Protein AF-A0A8J3ZLV6-F1 (afdb_monomer_lite)

Foldseek 3Di:
DDADEAEAEDADPVDDDQVRVVVVQVVQPWAFDADFDQDQQQKTKGWTAHPVGHIYIYIYGHDHDDPVSVVVVVVVVVD

Radius of gyration: 14.27 Å; chains: 1; bounding box: 24×34×38 Å

Secondary structure (DSSP, 8-state):
-PPPEEEEE---TTSPPHHHHHHHHHHTTPEEEEEEEEETTTEEEEEEE-TTS-EEEEEEE-----HHHHHHHHHHHT-

Organism: NCBI:txid65505

InterPro domains:
  IPR004360 Glyoxalase/fosfomycin resistance/dioxygenase domain [PF00903] (13-57)
  IPR029068 Glyoxalase/Bleomycin resistance protein/Dihydroxybiphenyl dioxygenase [SSF54593] (5-60)

Sequence (79 aa):
MTQIAVHLVVDDPEVADVDAVWDRATAAGATAFEPPHDAFRGDRTAQFLDPSGHRWAVNRHLRDVSAEELAAHVADSFA

pLDDT: mean 85.38, std 12.12, range [51.69, 96.94]

Structure (mmCIF, N/CA/C/O backbone):
data_AF-A0A8J3ZLV6-F1
#
_entry.id   AF-A0A8J3ZLV6-F1
#
loop_
_atom_site.group_PDB
_atom_site.id
_atom_site.type_symbol
_atom_site.label_atom_id
_atom_site.label_alt_id
_atom_site.label_comp_id
_atom_site.label_asym_id
_atom_site.label_entity_id
_atom_site.label_seq_id
_atom_site.pdbx_PDB_ins_code
_atom_site.Cartn_x
_atom_site.Cartn_y
_atom_site.Cartn_z
_atom_site.occupancy
_atom_site.B_iso_or_equiv
_atom_site.auth_seq_id
_atom_site.auth_comp_id
_atom_site.auth_asym_id
_atom_site.auth_atom_id
_atom_site.pdbx_PDB_model_num
ATOM 1 N N . MET A 1 1 ? 1.780 19.708 14.452 1.00 51.69 1 MET A N 1
ATOM 2 C CA . MET A 1 1 ? 2.190 18.343 14.833 1.00 51.69 1 MET A CA 1
ATOM 3 C C . MET A 1 1 ? 2.808 17.726 13.589 1.00 51.69 1 MET A C 1
ATOM 5 O O . MET A 1 1 ? 2.114 17.643 12.586 1.00 51.69 1 MET A O 1
ATOM 9 N N . THR A 1 2 ? 4.113 17.460 13.576 1.00 52.56 2 THR A N 1
ATOM 10 C CA . THR A 1 2 ? 4.801 16.956 12.374 1.00 52.56 2 THR A CA 1
ATOM 11 C C . THR A 1 2 ? 4.577 15.451 12.287 1.00 52.56 2 THR A C 1
ATOM 13 O O . THR A 1 2 ? 4.941 14.732 13.212 1.00 52.56 2 THR A O 1
ATOM 16 N N . GLN A 1 3 ? 3.936 14.979 11.222 1.00 57.72 3 GLN A N 1
ATOM 17 C CA . GLN A 1 3 ? 3.658 13.556 11.034 1.00 57.72 3 GLN A CA 1
ATOM 18 C C . GLN A 1 3 ? 4.926 12.852 10.535 1.00 57.72 3 GLN A C 1
ATOM 20 O O . GLN A 1 3 ? 5.502 13.262 9.530 1.00 57.72 3 GLN A O 1
ATOM 25 N N . ILE A 1 4 ? 5.363 11.802 11.230 1.00 68.12 4 ILE A N 1
ATOM 26 C CA . ILE A 1 4 ? 6.431 10.910 10.763 1.00 68.12 4 ILE A CA 1
ATOM 27 C C . ILE A 1 4 ? 5.761 9.793 9.963 1.00 68.12 4 ILE A C 1
ATOM 29 O O . ILE A 1 4 ? 4.834 9.152 10.460 1.00 68.12 4 ILE A O 1
ATOM 33 N N . ALA A 1 5 ? 6.198 9.587 8.721 1.00 64.19 5 ALA A N 1
ATOM 34 C CA . ALA A 1 5 ? 5.792 8.431 7.932 1.00 64.19 5 ALA A CA 1
ATOM 35 C C . ALA A 1 5 ? 6.789 7.293 8.170 1.00 64.19 5 ALA A C 1
ATOM 37 O O . ALA A 1 5 ? 7.992 7.485 7.983 1.00 64.19 5 ALA A O 1
ATOM 38 N N . VAL A 1 6 ? 6.299 6.127 8.587 1.00 77.44 6 VAL A N 1
ATOM 39 C CA . VAL A 1 6 ? 7.126 4.925 8.739 1.00 77.44 6 VAL A CA 1
ATOM 40 C C . VAL A 1 6 ? 7.015 4.104 7.462 1.00 77.44 6 VAL A C 1
ATOM 42 O O . VAL A 1 6 ? 5.915 3.761 7.027 1.00 77.44 6 VAL A O 1
ATOM 45 N N . HIS A 1 7 ? 8.162 3.819 6.848 1.00 71.75 7 HIS A N 1
ATOM 46 C CA . HIS A 1 7 ? 8.243 3.067 5.603 1.00 71.75 7 HIS A CA 1
ATOM 47 C C . HIS A 1 7 ? 8.687 1.634 5.888 1.00 71.75 7 HIS A C 1
ATOM 49 O O . 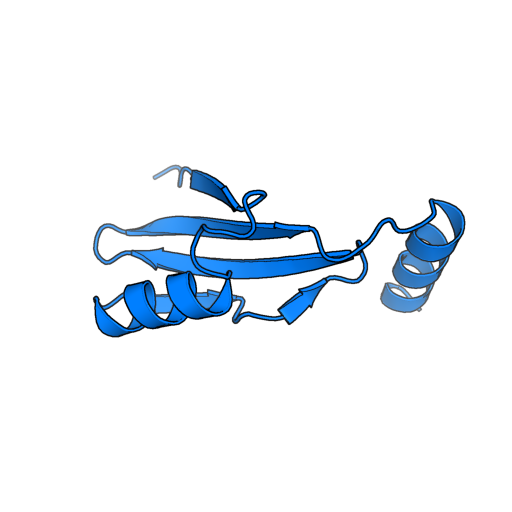HIS A 1 7 ? 9.785 1.411 6.397 1.00 71.75 7 HIS A O 1
ATOM 55 N N . LEU A 1 8 ? 7.830 0.674 5.555 1.00 74.94 8 LEU A N 1
ATOM 56 C CA . LEU A 1 8 ? 8.128 -0.752 5.597 1.00 74.94 8 LEU A CA 1
ATOM 57 C C . LEU A 1 8 ? 8.342 -1.241 4.166 1.00 74.94 8 LEU A C 1
ATOM 59 O O . LEU A 1 8 ? 7.467 -1.093 3.311 1.00 74.94 8 LEU A O 1
ATOM 63 N N . VAL A 1 9 ? 9.515 -1.814 3.918 1.00 73.81 9 VAL A N 1
ATOM 64 C CA . VAL A 1 9 ? 9.826 -2.486 2.655 1.00 73.81 9 VAL A CA 1
ATOM 65 C C . VAL 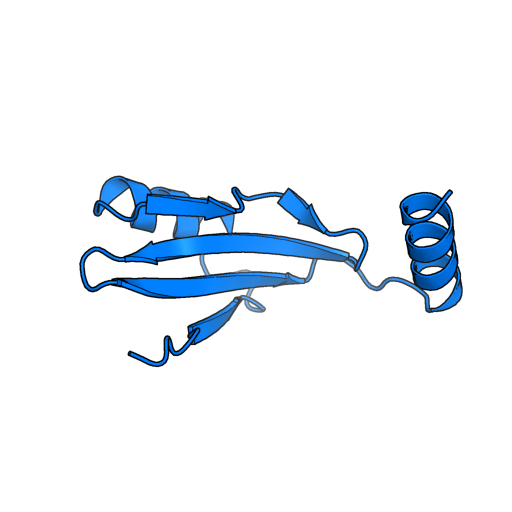A 1 9 ? 9.696 -3.985 2.884 1.00 73.81 9 VAL A C 1
ATOM 67 O O . VAL A 1 9 ? 10.282 -4.523 3.825 1.00 73.81 9 VAL A O 1
ATOM 70 N N . VAL A 1 10 ? 8.885 -4.635 2.057 1.00 71.62 10 VAL A N 1
ATOM 71 C CA . VAL A 1 10 ? 8.656 -6.077 2.072 1.00 71.62 10 VAL A CA 1
ATOM 72 C C . VAL A 1 10 ? 9.350 -6.666 0.846 1.00 71.62 10 VAL A C 1
ATOM 74 O O . VAL A 1 10 ? 8.765 -6.705 -0.230 1.00 71.62 10 VAL A O 1
ATOM 77 N N . ASP A 1 11 ? 10.600 -7.099 1.009 1.00 67.62 11 ASP A N 1
ATOM 78 C CA . ASP A 1 11 ? 11.399 -7.704 -0.076 1.00 67.62 11 ASP A CA 1
ATOM 79 C C . ASP A 1 11 ? 11.506 -9.234 0.031 1.00 67.62 11 ASP A C 1
ATOM 81 O O . ASP A 1 11 ? 12.021 -9.898 -0.866 1.00 67.62 11 ASP A O 1
ATOM 85 N N . ASP A 1 12 ? 11.021 -9.812 1.129 1.00 65.25 12 ASP A N 1
ATOM 86 C CA . ASP A 1 12 ? 11.113 -11.245 1.391 1.00 65.25 12 ASP A CA 1
ATOM 87 C C . ASP A 1 12 ? 9.850 -11.969 0.877 1.00 65.25 12 ASP A C 1
ATOM 89 O O . ASP A 1 12 ? 8.740 -11.610 1.283 1.00 65.25 12 ASP A O 1
ATOM 93 N N . PRO A 1 13 ? 9.980 -12.981 -0.005 1.00 63.97 13 PRO A N 1
ATOM 94 C CA . PRO A 1 13 ? 8.844 -13.734 -0.538 1.00 63.97 13 PRO A CA 1
ATOM 95 C C . PRO A 1 13 ? 8.095 -14.573 0.511 1.00 63.97 13 PRO A C 1
ATOM 97 O O . PRO A 1 13 ? 6.971 -14.996 0.242 1.00 63.97 13 PRO A O 1
ATOM 100 N N . GLU A 1 14 ? 8.683 -14.825 1.684 1.00 60.59 14 GLU A N 1
ATOM 101 C CA . GLU A 1 14 ? 8.021 -15.476 2.821 1.00 60.59 14 GLU A CA 1
ATOM 102 C C . GLU A 1 14 ? 7.290 -14.474 3.736 1.00 60.59 14 GLU A C 1
ATOM 104 O O . GLU A 1 14 ? 6.505 -14.875 4.601 1.00 60.59 14 GLU A O 1
ATOM 109 N N . VAL A 1 15 ? 7.505 -13.165 3.552 1.00 62.56 15 VAL A N 1
ATOM 110 C CA . VAL A 1 15 ? 6.820 -12.108 4.306 1.00 62.56 15 VAL A CA 1
ATOM 111 C C . VAL A 1 15 ? 5.511 -11.725 3.610 1.00 62.56 15 VAL A C 1
ATOM 113 O O . VAL A 1 15 ? 5.406 -11.677 2.389 1.00 62.56 15 VAL A O 1
ATOM 116 N N . ALA A 1 16 ? 4.480 -11.469 4.420 1.00 65.25 16 ALA A N 1
ATOM 117 C CA . ALA A 1 16 ? 3.136 -11.123 3.964 1.00 65.25 16 ALA A CA 1
ATOM 118 C C . ALA A 1 16 ? 3.140 -10.000 2.907 1.00 65.25 16 ALA A C 1
ATOM 120 O O . ALA A 1 16 ? 3.697 -8.932 3.157 1.00 65.25 16 ALA A O 1
ATOM 121 N N . ASP A 1 17 ? 2.459 -10.237 1.781 1.00 82.75 17 ASP A N 1
ATOM 122 C CA . ASP A 1 17 ? 2.298 -9.272 0.685 1.00 82.75 17 ASP A CA 1
ATOM 123 C C . ASP A 1 17 ? 1.665 -7.950 1.167 1.00 82.75 17 ASP A C 1
ATOM 125 O O . ASP A 1 17 ? 1.007 -7.905 2.212 1.00 82.75 17 ASP A O 1
ATOM 129 N N . VAL A 1 18 ? 1.821 -6.872 0.396 1.00 91.31 18 VAL A N 1
ATOM 130 C CA . VAL A 1 18 ? 1.266 -5.537 0.692 1.00 91.31 18 VAL A CA 1
ATOM 131 C C . VAL A 1 18 ? -0.228 -5.619 0.999 1.00 91.31 18 VAL A C 1
ATOM 133 O O . VAL A 1 18 ? -0.686 -5.024 1.975 1.00 91.31 18 VAL A O 1
ATOM 136 N N . ASP A 1 19 ? -0.966 -6.422 0.232 1.00 93.00 19 ASP A N 1
ATOM 137 C CA . ASP A 1 19 ? -2.392 -6.679 0.445 1.00 93.00 19 ASP A CA 1
ATOM 138 C C . ASP A 1 19 ? -2.664 -7.351 1.804 1.00 93.00 19 ASP A C 1
ATOM 140 O O . ASP A 1 19 ? -3.557 -6.948 2.544 1.00 93.00 19 ASP A O 1
ATOM 144 N N . ALA A 1 20 ? -1.830 -8.305 2.221 1.00 92.06 20 ALA A N 1
ATOM 145 C CA . ALA A 1 20 ? -1.979 -8.976 3.511 1.00 92.06 20 ALA A CA 1
ATOM 146 C C . ALA A 1 20 ? -1.598 -8.080 4.706 1.00 92.06 20 ALA A C 1
ATOM 148 O O . ALA A 1 20 ? -2.092 -8.277 5.822 1.00 92.06 20 ALA A O 1
ATOM 149 N N . VAL A 1 21 ? -0.695 -7.111 4.523 1.00 92.25 21 VAL A N 1
ATOM 150 C CA . VAL A 1 21 ? -0.433 -6.073 5.536 1.00 92.25 21 VAL A CA 1
ATOM 151 C C . VAL A 1 21 ? -1.606 -5.097 5.604 1.00 92.25 21 VAL A C 1
ATOM 153 O O . VAL A 1 21 ? -2.054 -4.767 6.703 1.00 92.25 21 VAL A O 1
ATOM 156 N N . TRP A 1 22 ? -2.132 -4.682 4.452 1.00 94.56 22 TRP A N 1
ATOM 157 C CA . TRP A 1 22 ? -3.297 -3.810 4.340 1.00 94.56 22 TRP A CA 1
ATOM 158 C C . TRP A 1 22 ? -4.537 -4.393 5.022 1.00 94.56 22 TRP A C 1
ATOM 160 O O . TRP A 1 22 ? -5.154 -3.726 5.856 1.00 94.56 22 TRP A O 1
ATOM 170 N N . ASP A 1 23 ? -4.874 -5.646 4.725 1.00 95.19 23 ASP A N 1
ATOM 171 C CA . ASP A 1 23 ? -6.038 -6.322 5.298 1.00 95.19 23 ASP A CA 1
ATOM 172 C C . ASP A 1 23 ? -5.922 -6.421 6.818 1.00 95.19 23 ASP A C 1
ATOM 174 O O . ASP A 1 23 ? -6.869 -6.130 7.549 1.00 95.19 23 ASP A O 1
ATOM 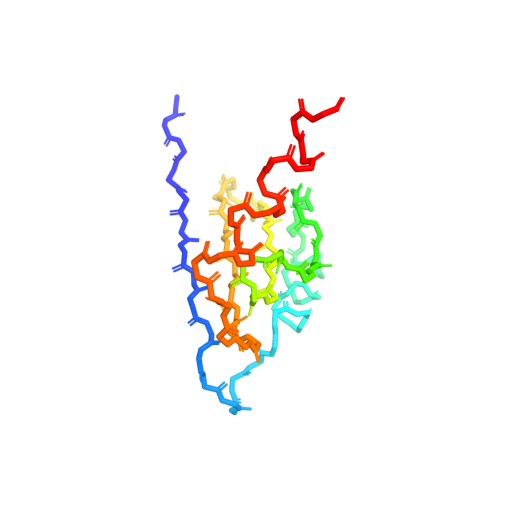178 N N . ARG A 1 24 ? -4.727 -6.751 7.326 1.00 94.38 24 ARG A N 1
ATOM 179 C CA . ARG A 1 24 ? -4.476 -6.769 8.773 1.00 94.38 24 ARG A CA 1
ATOM 180 C C . ARG A 1 24 ? -4.603 -5.386 9.397 1.00 94.38 24 ARG A C 1
ATOM 182 O O . ARG A 1 24 ? -5.185 -5.265 10.472 1.00 94.38 24 ARG A O 1
ATOM 189 N N . ALA A 1 25 ? -4.062 -4.357 8.753 1.00 93.88 25 ALA A N 1
ATOM 190 C CA . ALA A 1 25 ? -4.115 -2.999 9.272 1.00 93.88 25 ALA A CA 1
ATOM 191 C C . ALA A 1 25 ? -5.557 -2.483 9.330 1.00 93.88 25 ALA A C 1
ATOM 193 O O . ALA A 1 25 ? -6.000 -1.993 10.368 1.00 93.88 25 ALA A O 1
ATOM 194 N N . THR A 1 26 ? -6.309 -2.633 8.240 1.00 95.81 26 THR A N 1
ATOM 195 C CA . THR A 1 26 ? -7.707 -2.188 8.155 1.00 95.81 26 THR A CA 1
ATOM 196 C C . THR A 1 26 ? -8.612 -2.973 9.105 1.00 95.81 26 THR A C 1
ATOM 198 O O . THR A 1 26 ? -9.411 -2.364 9.816 1.00 95.81 26 THR A O 1
ATOM 201 N N . ALA A 1 27 ? -8.421 -4.292 9.237 1.00 96.94 27 ALA A N 1
ATOM 202 C CA . ALA A 1 27 ? -9.110 -5.100 10.245 1.00 96.94 27 ALA A CA 1
ATOM 203 C C . ALA A 1 27 ? -8.786 -4.667 11.689 1.00 96.94 27 ALA A C 1
ATOM 205 O O . ALA A 1 27 ? -9.630 -4.794 12.574 1.00 96.94 27 ALA A O 1
ATOM 206 N N . ALA A 1 28 ? -7.589 -4.122 11.932 1.00 96.62 28 ALA A N 1
ATOM 207 C CA . ALA A 1 28 ? -7.172 -3.570 13.222 1.00 96.62 28 ALA A CA 1
ATOM 208 C C . ALA A 1 28 ? -7.622 -2.111 13.457 1.00 96.62 28 ALA A C 1
ATOM 210 O O . ALA A 1 28 ? -7.260 -1.513 14.471 1.00 96.62 28 ALA A O 1
ATOM 211 N N . GLY A 1 29 ? -8.413 -1.528 12.548 1.00 96.62 29 GLY A N 1
ATOM 212 C CA . GLY A 1 29 ? -8.948 -0.170 12.677 1.00 96.62 29 GLY A CA 1
ATOM 213 C C . GLY A 1 29 ? -8.089 0.922 12.039 1.00 96.62 29 GLY A C 1
ATOM 214 O O . GLY A 1 29 ? -8.325 2.103 12.295 1.00 96.62 29 GLY A O 1
ATOM 215 N N . ALA A 1 30 ? -7.104 0.562 11.212 1.00 96.75 30 ALA A N 1
ATOM 216 C CA . ALA A 1 30 ? -6.412 1.544 10.391 1.00 96.75 30 ALA A CA 1
ATOM 217 C C . ALA A 1 30 ? -7.362 2.164 9.354 1.00 96.75 30 ALA A C 1
ATOM 219 O O . ALA A 1 30 ? -8.229 1.497 8.788 1.00 96.75 30 ALA A O 1
ATOM 220 N N . THR A 1 31 ? -7.168 3.450 9.076 1.00 96.94 31 THR A N 1
ATOM 221 C CA . THR A 1 31 ? -7.913 4.180 8.048 1.00 96.94 31 THR A CA 1
ATOM 222 C C . THR A 1 31 ? -7.141 4.162 6.735 1.00 96.94 31 THR A C 1
ATOM 224 O O . THR A 1 31 ? -5.948 4.471 6.703 1.00 96.94 31 THR A O 1
ATOM 227 N N . ALA A 1 32 ? -7.830 3.830 5.644 1.00 96.38 32 ALA A N 1
ATOM 228 C CA . ALA A 1 32 ? -7.275 3.870 4.297 1.00 96.38 32 ALA A CA 1
ATOM 229 C C . ALA A 1 32 ? -6.791 5.287 3.938 1.00 96.38 32 ALA A C 1
ATOM 231 O O . ALA A 1 32 ? -7.548 6.249 4.062 1.00 96.38 32 ALA A O 1
ATOM 232 N N . PHE A 1 33 ? -5.548 5.407 3.468 1.00 95.56 33 PHE A N 1
ATOM 233 C CA . PHE A 1 33 ? -5.022 6.649 2.889 1.00 95.56 33 PHE A CA 1
ATOM 234 C C . PHE A 1 33 ? -4.803 6.494 1.387 1.00 95.56 33 PHE A C 1
ATOM 236 O O . PHE A 1 33 ? -5.271 7.308 0.602 1.00 95.56 33 PHE A O 1
ATOM 243 N N . GLU A 1 34 ? -4.131 5.416 0.999 1.00 95.19 34 GLU A N 1
ATOM 244 C CA . GLU A 1 34 ? -3.908 5.016 -0.382 1.00 95.19 34 GLU A CA 1
ATOM 245 C C . GLU A 1 34 ? -4.036 3.490 -0.463 1.00 95.19 34 GLU A C 1
ATOM 247 O O . GLU A 1 34 ? -3.175 2.783 0.069 1.00 95.19 34 GLU A O 1
ATOM 252 N N . PRO A 1 35 ? -5.129 2.969 -1.047 1.00 96.25 35 PRO A N 1
ATOM 253 C CA . PRO A 1 35 ? -5.334 1.533 -1.183 1.00 96.25 35 PRO A CA 1
ATOM 254 C C . PRO A 1 35 ? -4.230 0.830 -1.985 1.00 96.25 35 PRO A C 1
ATOM 256 O O . PRO A 1 35 ? -3.564 1.477 -2.803 1.00 96.25 35 PRO A O 1
ATOM 259 N N . PRO A 1 36 ? -4.064 -0.492 -1.793 1.00 96.25 36 PRO A N 1
ATOM 260 C CA . PRO A 1 36 ? -3.091 -1.281 -2.525 1.00 96.25 36 PRO A CA 1
ATOM 261 C C . PRO A 1 36 ? -3.265 -1.152 -4.037 1.00 96.25 36 PRO A C 1
ATOM 263 O O . PRO A 1 36 ? -4.337 -1.434 -4.579 1.00 96.25 36 PRO A O 1
ATOM 266 N N . HIS A 1 37 ? -2.202 -0.746 -4.721 1.00 95.38 37 HIS A N 1
ATOM 267 C CA . HIS A 1 37 ? -2.158 -0.665 -6.176 1.00 95.38 37 HIS A CA 1
ATOM 268 C C . HIS A 1 37 ? -0.742 -0.923 -6.701 1.00 95.38 37 HIS A C 1
ATOM 270 O O . HIS A 1 37 ? 0.240 -0.854 -5.956 1.00 95.38 37 HIS A O 1
ATOM 276 N N . ASP A 1 38 ? -0.649 -1.222 -7.995 1.00 94.69 38 ASP A N 1
ATOM 277 C CA . ASP A 1 38 ? 0.624 -1.398 -8.688 1.00 94.69 38 ASP A CA 1
ATOM 278 C C . ASP A 1 38 ? 1.085 -0.025 -9.178 1.00 94.69 38 ASP A C 1
ATOM 280 O O . ASP A 1 38 ? 0.471 0.586 -10.057 1.00 94.69 38 ASP A O 1
ATOM 284 N N . ALA A 1 39 ? 2.149 0.492 -8.576 1.00 91.69 39 ALA A N 1
ATOM 285 C CA . ALA A 1 39 ? 2.743 1.757 -8.960 1.00 91.69 39 ALA A CA 1
ATOM 286 C C . ALA A 1 39 ? 3.510 1.601 -10.280 1.00 91.69 39 ALA A C 1
ATOM 288 O O . ALA A 1 39 ? 4.222 0.619 -10.498 1.00 91.69 39 ALA A O 1
ATOM 289 N N . PHE A 1 40 ? 3.457 2.630 -11.131 1.00 89.12 40 PHE A N 1
ATOM 290 C CA . PHE A 1 40 ? 4.142 2.663 -12.435 1.00 89.12 40 PHE A CA 1
ATOM 291 C C . PHE A 1 40 ? 5.658 2.409 -12.363 1.00 89.12 40 PHE A C 1
ATOM 293 O O . PHE A 1 40 ? 6.284 1.987 -13.328 1.00 89.12 40 PHE A O 1
ATOM 300 N N . ARG A 1 41 ? 6.239 2.650 -11.190 1.00 87.75 41 ARG A N 1
ATOM 301 C CA . ARG A 1 41 ? 7.642 2.424 -10.833 1.00 87.75 41 ARG A CA 1
ATOM 302 C C . ARG A 1 41 ? 7.980 0.967 -10.478 1.00 87.75 41 ARG A C 1
ATOM 304 O O . ARG A 1 41 ? 9.112 0.708 -10.097 1.00 87.75 41 ARG A O 1
ATOM 311 N N . GLY A 1 42 ? 7.040 0.035 -10.646 1.00 90.12 42 GLY A N 1
ATOM 312 C CA . GLY A 1 42 ? 7.291 -1.407 -10.538 1.00 90.12 42 GLY A CA 1
ATOM 313 C C . GLY A 1 42 ? 7.118 -1.989 -9.139 1.00 90.12 42 GLY A C 1
ATOM 314 O O . GLY A 1 42 ? 7.636 -3.068 -8.873 1.00 90.12 42 GLY A O 1
ATOM 315 N N . ASP A 1 43 ? 6.378 -1.310 -8.262 1.00 92.00 43 ASP A N 1
ATOM 316 C CA . ASP A 1 43 ? 6.135 -1.744 -6.884 1.00 92.00 43 ASP A CA 1
ATOM 317 C C . ASP A 1 43 ? 4.634 -1.941 -6.632 1.00 92.00 43 ASP A C 1
ATOM 319 O O . ASP A 1 43 ? 3.819 -1.149 -7.101 1.00 92.00 43 ASP A O 1
ATOM 323 N N . ARG A 1 44 ? 4.260 -2.931 -5.819 1.00 93.19 44 ARG A N 1
ATOM 324 C CA . ARG A 1 44 ? 2.961 -2.956 -5.132 1.00 93.19 44 ARG A CA 1
ATOM 325 C C . ARG A 1 44 ? 3.083 -2.022 -3.936 1.00 93.19 44 ARG A C 1
ATOM 327 O O . ARG A 1 44 ? 4.037 -2.148 -3.168 1.00 93.19 44 ARG A O 1
ATOM 334 N N . THR A 1 45 ? 2.159 -1.084 -3.758 1.00 93.88 45 THR A N 1
ATOM 335 C CA . THR A 1 45 ? 2.237 -0.107 -2.662 1.00 93.88 45 THR A CA 1
ATOM 336 C C . THR A 1 45 ? 0.883 0.161 -2.025 1.00 93.88 45 THR A C 1
ATOM 338 O O . THR A 1 45 ? -0.142 0.102 -2.701 1.00 93.88 45 THR A O 1
ATOM 341 N N . ALA A 1 46 ? 0.882 0.455 -0.725 1.00 95.44 46 ALA A N 1
ATOM 342 C CA . ALA A 1 46 ? -0.287 0.907 0.019 1.00 95.44 46 ALA A CA 1
ATOM 343 C C . ALA A 1 46 ? 0.118 1.834 1.173 1.00 95.44 46 ALA A C 1
ATOM 345 O O . ALA A 1 46 ? 1.203 1.697 1.747 1.00 95.44 46 ALA A O 1
ATOM 346 N N . GLN A 1 47 ? -0.775 2.748 1.562 1.00 95.69 47 GLN A N 1
ATOM 347 C CA . GLN A 1 47 ? -0.575 3.636 2.709 1.00 95.69 47 GLN A CA 1
ATOM 348 C C . GLN A 1 47 ? -1.834 3.734 3.575 1.00 95.69 47 GLN A C 1
ATOM 350 O O . GLN A 1 47 ? -2.946 3.889 3.072 1.00 95.69 47 GLN A O 1
ATOM 355 N N . PHE A 1 48 ? -1.675 3.703 4.894 1.00 95.44 48 PHE A N 1
ATOM 356 C CA . PHE A 1 48 ? -2.788 3.801 5.845 1.00 95.44 48 PHE A CA 1
ATOM 357 C C . PHE A 1 48 ? -2.383 4.566 7.106 1.00 95.44 48 PHE A C 1
ATOM 359 O O . PHE A 1 48 ? -1.196 4.716 7.403 1.00 95.44 48 PHE A O 1
ATOM 366 N N . LEU A 1 49 ? -3.374 5.069 7.845 1.00 95.75 49 LEU A N 1
ATOM 367 C CA . LEU A 1 49 ? -3.176 5.653 9.171 1.00 95.75 49 LEU A CA 1
ATOM 368 C C . LEU A 1 49 ? -3.560 4.634 10.233 1.00 95.75 49 LEU A C 1
ATOM 370 O O . LEU A 1 49 ? -4.676 4.121 10.202 1.00 95.75 49 LEU A O 1
ATOM 374 N N . ASP A 1 50 ? -2.671 4.365 11.183 1.00 93.12 50 ASP A N 1
ATOM 375 C CA . ASP A 1 50 ? -3.034 3.561 12.350 1.00 93.12 50 ASP A CA 1
ATOM 376 C C . ASP A 1 50 ? -3.924 4.357 13.336 1.00 93.12 50 ASP A C 1
ATOM 378 O O . ASP A 1 50 ? -4.017 5.586 13.239 1.00 93.12 50 ASP A O 1
ATOM 382 N N . PRO A 1 51 ? -4.567 3.696 14.319 1.00 93.75 51 PRO A N 1
ATOM 383 C CA . PRO A 1 51 ? -5.412 4.374 15.308 1.00 93.75 51 PRO A CA 1
ATOM 384 C C . PRO A 1 51 ? -4.696 5.414 16.187 1.00 93.75 51 PRO A C 1
ATOM 386 O O . PRO A 1 51 ? -5.356 6.236 16.820 1.00 93.75 51 PRO A O 1
ATOM 389 N N . SER A 1 52 ? -3.362 5.391 16.249 1.00 90.56 52 SER A N 1
ATOM 390 C CA . SER A 1 52 ? -2.556 6.399 16.953 1.00 90.56 52 SER A CA 1
ATOM 391 C C . SER A 1 52 ? -2.185 7.604 16.079 1.00 90.56 52 SER A C 1
ATOM 393 O O . SER A 1 52 ? -1.596 8.563 16.575 1.00 90.56 52 SER A O 1
ATOM 395 N N . GLY A 1 53 ? -2.570 7.591 14.800 1.00 85.88 53 GLY A N 1
ATOM 396 C CA . GLY A 1 53 ? -2.348 8.676 13.850 1.00 85.88 53 GLY A CA 1
ATOM 397 C C . GLY A 1 53 ? -1.018 8.600 13.098 1.00 85.88 53 GLY A C 1
ATOM 398 O O . GLY A 1 53 ? -0.671 9.561 12.409 1.00 85.88 53 GLY A O 1
ATOM 399 N N . HIS A 1 54 ? -0.265 7.497 13.189 1.00 91.19 54 HIS A N 1
ATOM 400 C CA . HIS A 1 54 ? 0.929 7.326 12.357 1.00 91.19 54 HIS A CA 1
ATOM 401 C C . HIS A 1 54 ? 0.541 6.916 10.945 1.00 91.19 54 HIS A C 1
ATOM 403 O O . HIS A 1 54 ? -0.324 6.063 10.745 1.00 91.19 54 HIS A O 1
ATOM 409 N N . ARG A 1 55 ? 1.236 7.489 9.960 1.00 93.25 55 ARG A N 1
ATOM 410 C CA . ARG A 1 55 ? 1.102 7.086 8.562 1.00 93.25 55 ARG A CA 1
ATOM 411 C C . ARG A 1 55 ? 2.131 6.017 8.240 1.00 93.25 55 ARG A C 1
ATOM 413 O O . ARG A 1 55 ? 3.333 6.243 8.380 1.00 93.25 55 ARG A O 1
ATOM 420 N N . TRP A 1 56 ? 1.638 4.887 7.770 1.00 93.94 56 TRP A N 1
ATOM 421 C CA . TRP A 1 56 ? 2.431 3.753 7.334 1.00 93.94 56 TRP A CA 1
ATOM 422 C C . TRP A 1 56 ? 2.401 3.678 5.817 1.00 93.94 56 TRP A C 1
ATOM 424 O O . TRP A 1 56 ? 1.344 3.858 5.214 1.00 93.94 56 TRP A O 1
ATOM 434 N N . ALA A 1 57 ? 3.557 3.417 5.217 1.00 92.62 57 ALA A N 1
ATOM 435 C CA . ALA A 1 57 ? 3.686 3.078 3.808 1.00 92.62 57 ALA A CA 1
ATOM 436 C C . ALA A 1 57 ? 4.315 1.691 3.696 1.00 92.62 57 ALA A C 1
ATOM 438 O O . ALA A 1 57 ? 5.351 1.434 4.314 1.00 92.62 57 ALA A O 1
ATOM 439 N N . VAL A 1 58 ? 3.688 0.810 2.923 1.00 92.00 58 VAL A N 1
ATOM 440 C CA . VAL A 1 58 ? 4.132 -0.569 2.712 1.00 92.00 58 VAL A CA 1
ATOM 441 C C . VAL A 1 58 ? 4.352 -0.766 1.226 1.00 92.00 58 VAL A C 1
ATOM 443 O O . VAL A 1 58 ? 3.465 -0.467 0.429 1.00 92.00 58 VAL A O 1
ATOM 446 N N . ASN A 1 59 ? 5.540 -1.234 0.857 1.00 91.06 59 ASN A N 1
ATOM 447 C CA . ASN A 1 59 ? 5.929 -1.399 -0.537 1.00 91.06 59 ASN A CA 1
ATOM 448 C C . ASN A 1 59 ? 6.589 -2.756 -0.730 1.00 91.06 59 ASN A C 1
ATOM 450 O O . ASN A 1 59 ? 7.352 -3.194 0.132 1.00 91.06 59 ASN A O 1
ATOM 454 N N . ARG A 1 60 ? 6.323 -3.372 -1.876 1.00 89.56 60 ARG A N 1
ATOM 455 C CA . ARG A 1 60 ? 6.981 -4.590 -2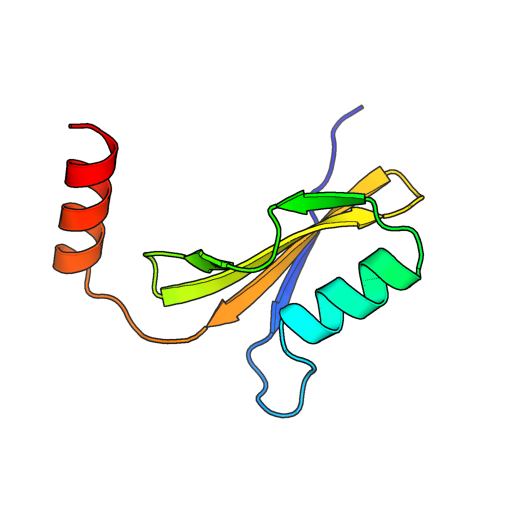.335 1.00 89.56 60 ARG A CA 1
ATOM 456 C C . ARG A 1 60 ? 7.384 -4.422 -3.786 1.00 89.56 60 ARG A C 1
ATOM 458 O O . ARG A 1 60 ? 6.556 -4.036 -4.611 1.00 89.56 60 ARG A O 1
ATOM 465 N N . HIS A 1 61 ? 8.623 -4.772 -4.090 1.00 89.06 61 HIS A N 1
ATOM 466 C CA . HIS A 1 61 ? 9.103 -4.765 -5.459 1.00 89.06 61 HIS A CA 1
ATOM 467 C C . HIS A 1 61 ? 8.424 -5.860 -6.297 1.00 89.06 61 HIS A C 1
ATOM 469 O O . HIS A 1 61 ? 8.398 -7.026 -5.900 1.00 89.06 61 HIS A O 1
ATOM 475 N N . LEU A 1 62 ? 7.867 -5.488 -7.454 1.00 88.12 62 LEU A N 1
ATOM 476 C CA . LEU A 1 62 ? 7.272 -6.420 -8.419 1.00 88.12 62 LEU A CA 1
ATOM 477 C C . LEU A 1 62 ? 8.185 -6.650 -9.624 1.00 88.12 62 LEU A C 1
ATOM 479 O O . LEU A 1 62 ? 8.301 -7.783 -10.091 1.00 88.12 62 LEU A O 1
ATOM 483 N N . ARG A 1 63 ? 8.789 -5.580 -10.155 1.00 87.94 63 ARG A N 1
ATOM 484 C CA . ARG A 1 63 ? 9.672 -5.636 -11.325 1.00 87.94 63 ARG A CA 1
ATOM 485 C C . ARG A 1 63 ? 10.584 -4.422 -11.422 1.00 87.94 63 ARG A C 1
ATOM 487 O O . ARG A 1 63 ? 10.196 -3.312 -11.058 1.00 87.94 63 ARG A O 1
ATOM 494 N N . ASP A 1 64 ? 11.721 -4.613 -12.075 1.00 90.00 64 ASP A N 1
ATOM 495 C CA . ASP A 1 64 ? 12.548 -3.508 -12.538 1.00 90.00 64 ASP A CA 1
ATOM 496 C C . ASP A 1 64 ? 11.841 -2.731 -13.662 1.00 90.00 64 ASP A C 1
ATOM 498 O O . ASP A 1 64 ? 11.237 -3.306 -14.576 1.00 90.00 64 ASP A O 1
ATOM 502 N N . VAL A 1 65 ? 11.934 -1.404 -13.600 1.00 88.94 65 VAL A N 1
ATOM 503 C CA . VAL A 1 65 ? 11.406 -0.471 -14.606 1.00 88.94 65 VAL A CA 1
ATOM 504 C C . VAL A 1 65 ? 12.564 0.359 -15.136 1.00 88.94 65 VAL A C 1
ATOM 506 O O . VAL A 1 65 ? 13.369 0.878 -14.361 1.00 88.94 65 VAL A O 1
ATOM 509 N N . SER A 1 66 ? 12.678 0.487 -16.459 1.00 92.12 66 SER A N 1
ATOM 510 C CA . SER A 1 66 ? 13.757 1.279 -17.053 1.00 92.12 66 SER A CA 1
ATOM 511 C C . SER A 1 66 ? 13.529 2.779 -16.831 1.00 92.12 66 SER A C 1
ATOM 513 O O . SER A 1 66 ? 12.398 3.247 -16.692 1.00 92.12 66 SER A O 1
ATOM 515 N N . ALA A 1 67 ? 14.608 3.565 -16.842 1.00 88.88 67 ALA A N 1
ATOM 516 C CA . ALA A 1 67 ? 14.502 5.022 -16.734 1.00 88.88 67 ALA A CA 1
ATOM 517 C C . ALA A 1 67 ? 13.689 5.642 -17.888 1.00 88.88 67 ALA A C 1
ATOM 519 O O . ALA A 1 67 ? 13.007 6.645 -17.689 1.00 88.88 67 ALA A O 1
ATOM 520 N N . GLU A 1 68 ? 13.745 5.037 -19.078 1.00 90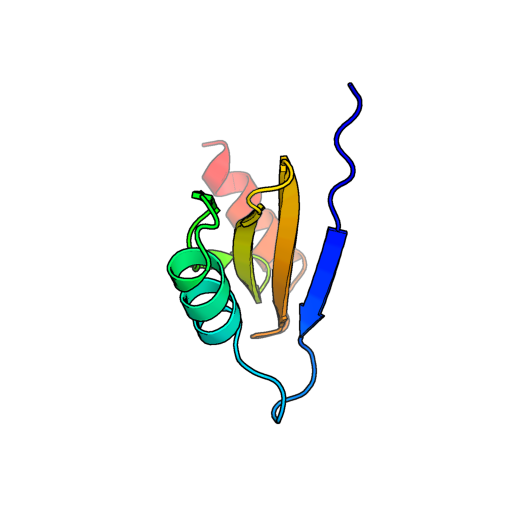.56 68 GLU A N 1
ATOM 521 C CA . GLU A 1 68 ? 12.971 5.456 -20.250 1.00 90.56 68 GLU A CA 1
ATOM 522 C C . GLU A 1 68 ? 11.469 5.222 -20.044 1.00 90.56 68 GLU A C 1
ATOM 524 O O . GLU A 1 68 ? 10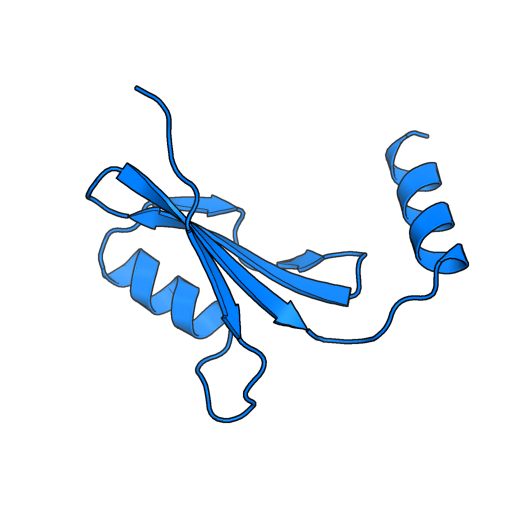.667 6.129 -20.259 1.00 90.56 68 GLU A O 1
ATOM 529 N N . GLU A 1 69 ? 11.090 4.040 -19.554 1.00 88.31 69 GLU A N 1
ATOM 530 C CA . GLU A 1 69 ? 9.693 3.697 -19.269 1.00 88.31 69 GLU A CA 1
ATOM 531 C C . GLU A 1 69 ? 9.110 4.588 -18.162 1.00 88.31 69 GLU A C 1
ATOM 533 O O . GLU A 1 69 ? 7.983 5.080 -18.281 1.00 88.31 69 GLU A O 1
ATOM 538 N N . LEU A 1 70 ? 9.907 4.862 -17.122 1.00 87.06 70 LEU A N 1
ATOM 539 C CA . LEU A 1 70 ? 9.540 5.774 -16.043 1.00 87.06 70 LEU A CA 1
ATOM 540 C C . LEU A 1 70 ? 9.302 7.197 -16.571 1.00 87.06 70 LEU A C 1
ATOM 542 O O . LEU A 1 70 ? 8.299 7.823 -16.230 1.00 87.06 70 LEU A O 1
ATOM 546 N N . ALA A 1 71 ? 10.205 7.703 -17.418 1.00 86.75 71 ALA A N 1
ATOM 547 C CA . ALA A 1 71 ? 10.088 9.033 -18.011 1.00 86.75 71 ALA A CA 1
ATOM 548 C C . ALA A 1 71 ? 8.843 9.162 -18.902 1.00 86.75 71 ALA A C 1
ATOM 550 O O . ALA A 1 71 ? 8.168 10.190 -18.849 1.00 86.75 71 ALA A O 1
ATOM 551 N N . ALA A 1 72 ? 8.508 8.117 -19.665 1.00 85.75 72 ALA A N 1
ATOM 552 C CA . ALA A 1 72 ? 7.294 8.083 -20.476 1.00 85.75 72 ALA A CA 1
ATOM 553 C C . ALA A 1 72 ? 6.020 8.182 -19.614 1.00 85.75 72 ALA A C 1
ATOM 555 O O . ALA A 1 72 ? 5.159 9.010 -19.895 1.00 85.75 72 ALA A O 1
ATOM 556 N N . HIS A 1 73 ? 5.932 7.426 -18.512 1.00 85.19 73 HIS A N 1
ATOM 557 C CA . HIS A 1 73 ? 4.769 7.480 -17.610 1.00 85.19 73 HIS A CA 1
ATOM 558 C C . HIS A 1 73 ? 4.619 8.840 -16.913 1.00 85.19 73 HIS A C 1
ATOM 560 O O . HIS A 1 73 ? 3.503 9.317 -16.694 1.00 85.19 73 HIS A O 1
ATOM 566 N N . VAL A 1 74 ? 5.740 9.481 -16.565 1.00 82.19 74 VAL A N 1
ATOM 567 C CA . VAL A 1 74 ? 5.731 10.836 -16.002 1.00 82.19 74 VAL A CA 1
ATOM 568 C C . VAL A 1 74 ? 5.213 11.836 -17.033 1.00 82.19 74 VAL A C 1
ATOM 570 O O . VAL A 1 74 ? 4.364 12.652 -16.691 1.00 82.19 74 VAL A O 1
ATOM 573 N N . ALA A 1 75 ? 5.680 11.761 -18.282 1.00 78.88 75 ALA A N 1
ATOM 574 C CA . ALA A 1 75 ? 5.212 12.638 -19.352 1.00 78.88 75 ALA A CA 1
ATOM 575 C C . ALA A 1 75 ? 3.697 12.499 -19.591 1.00 78.88 75 ALA A C 1
ATOM 577 O O . ALA A 1 75 ? 3.008 13.516 -19.651 1.00 78.88 75 ALA A O 1
ATOM 578 N N . ASP A 1 76 ? 3.177 11.269 -19.627 1.00 78.50 76 ASP A N 1
ATOM 579 C CA . ASP A 1 76 ? 1.740 10.996 -19.785 1.00 78.50 76 ASP A CA 1
ATOM 580 C C . ASP A 1 76 ? 0.900 11.526 -18.611 1.00 78.50 76 ASP A C 1
ATOM 582 O O . ASP A 1 76 ? -0.235 11.952 -18.803 1.00 78.50 76 ASP A O 1
ATOM 586 N N . SER A 1 77 ? 1.448 11.550 -17.392 1.00 72.56 77 SER A N 1
ATOM 587 C CA . SER A 1 77 ? 0.735 12.040 -16.199 1.00 72.56 77 SER A CA 1
ATOM 588 C C . SER A 1 77 ? 0.568 13.569 -16.156 1.00 72.56 77 SER A C 1
ATOM 590 O O . SER A 1 77 ? -0.194 14.075 -15.331 1.00 72.56 77 SER A O 1
ATOM 592 N N . PHE A 1 78 ? 1.288 14.309 -17.008 1.00 69.25 78 PHE A N 1
ATOM 593 C CA . PHE A 1 78 ? 1.242 15.776 -17.101 1.00 69.25 78 PHE A CA 1
ATOM 594 C C . PHE A 1 78 ? 0.675 16.297 -18.436 1.00 69.25 78 PHE A C 1
ATOM 596 O O . PHE A 1 78 ? 0.682 17.514 -18.649 1.00 69.25 78 PHE A O 1
ATOM 603 N N . ALA A 1 79 ? 0.218 15.407 -19.322 1.00 60.31 79 ALA A N 1
ATOM 604 C CA . ALA A 1 79 ? -0.426 15.735 -20.597 1.00 60.31 79 ALA A CA 1
ATOM 605 C C . ALA A 1 79 ? -1.949 15.886 -20.444 1.00 60.31 79 ALA A C 1
ATOM 607 O O . ALA A 1 79 ? -2.513 16.767 -21.137 1.00 60.31 79 ALA A O 1
#